Protein AF-A0A7C5S3K7-F1 (afdb_monomer)

Mean predicted aligned error: 7.44 Å

Solvent-accessible surface area (backbone atoms only — not comparable to full-atom values): 9104 Å² total; per-residue (Å²): 134,83,80,78,76,73,76,74,93,77,77,79,85,70,61,57,47,39,32,39,26,26,52,84,60,56,71,72,58,46,45,51,49,50,19,66,55,67,74,51,70,61,38,82,54,78,50,49,73,43,75,41,90,95,50,96,49,75,42,56,22,51,28,26,44,28,74,40,79,91,72,73,28,44,38,38,42,37,38,31,44,26,96,86,70,46,62,76,45,72,93,48,61,80,35,43,29,40,43,35,28,66,46,74,54,94,92,56,57,73,67,56,53,47,52,33,53,47,67,37,87,60,39,79,42,51,42,79,54,67,62,94,78,31,70,70,57,52,51,50,52,55,47,49,52,55,51,51,58,52,62,63,69,76,111

Nearest PDB structures (foldseek):
  6u9d-assembly2_W-2  TM=5.489E-01  e=1.512E-01  Saccharomyces cerevisiae
  4pws-assembly1_A  TM=2.835E-01  e=5.317E-01  Mycobacterium tuberculosis
  7v21-assembly1_D  TM=3.912E-01  e=2.376E+00  Homo sapiens
  7v21-assembly1_B  TM=4.023E-01  e=2.376E+00  Homo sapiens
  7ulw-assembly1_A  TM=3.436E-01  e=2.237E+00  Homo sapiens

Sequence (155 aa):
MVKKYKLSSSSLAYDYTVVGIVSTLRDFRLCHFVNEALNIKLSRKEDIPVNAQGSDQVLYFPFYRFYDVSYKINWYLIANKNHQQQWMMADLKQLNYFLINDGIPSFMQLSDFTAGVKKIPNVLMAQEIDLSKSKTLNHLLDDLEMHLLELDRTK

Radius of gyration: 15.96 Å; Cα contacts (8 Å, |Δi|>4): 240; chains: 1; bounding box: 34×50×41 Å

Structure (mmCIF, N/CA/C/O backbone):
data_AF-A0A7C5S3K7-F1
#
_entry.id   AF-A0A7C5S3K7-F1
#
loop_
_atom_site.group_PDB
_atom_site.id
_atom_site.type_symbol
_atom_site.label_atom_id
_atom_site.label_alt_id
_atom_site.label_comp_id
_atom_site.label_asym_id
_atom_site.label_entity_id
_atom_site.label_seq_id
_atom_site.pdbx_PDB_ins_code
_atom_site.Cartn_x
_atom_site.Cartn_y
_atom_site.Cartn_z
_atom_site.occupancy
_atom_site.B_iso_or_equiv
_atom_site.auth_seq_id
_atom_site.auth_comp_id
_atom_site.auth_asym_id
_atom_site.auth_atom_id
_atom_site.pdbx_PDB_model_num
ATOM 1 N N . MET A 1 1 ? 10.832 36.809 22.356 1.00 36.44 1 MET A N 1
ATOM 2 C CA . MET A 1 1 ? 9.666 36.135 21.743 1.00 36.44 1 MET A CA 1
ATOM 3 C C . MET A 1 1 ? 10.177 35.174 20.686 1.00 36.44 1 MET A C 1
ATOM 5 O O . MET A 1 1 ? 10.647 35.618 19.647 1.00 36.44 1 MET A O 1
ATOM 9 N N . VAL A 1 2 ? 10.178 33.875 20.980 1.00 41.66 2 VAL A N 1
ATOM 10 C CA . VAL A 1 2 ? 10.586 32.855 20.008 1.00 41.66 2 VAL A CA 1
ATOM 11 C C . VAL A 1 2 ? 9.465 32.754 18.978 1.00 41.66 2 VAL A C 1
ATOM 13 O O . VAL A 1 2 ? 8.347 32.367 19.320 1.00 41.66 2 VAL A O 1
ATOM 16 N N . LYS A 1 3 ? 9.731 33.159 17.733 1.00 38.41 3 LYS A N 1
ATOM 17 C CA . LYS A 1 3 ? 8.825 32.878 16.618 1.00 38.41 3 LYS A CA 1
ATOM 18 C C . LYS A 1 3 ? 8.751 31.359 16.489 1.00 38.41 3 LYS A C 1
ATOM 20 O O . LYS A 1 3 ? 9.713 30.727 16.065 1.00 38.41 3 LYS A O 1
ATOM 25 N N . LYS A 1 4 ? 7.627 30.774 16.909 1.00 39.06 4 LYS A N 1
ATOM 26 C CA . LYS A 1 4 ? 7.285 29.392 16.579 1.00 39.06 4 LYS A CA 1
ATOM 27 C C . LYS A 1 4 ? 7.136 29.342 15.064 1.00 39.06 4 LYS A C 1
ATOM 29 O O . LYS A 1 4 ? 6.122 29.787 14.531 1.00 39.06 4 LYS A O 1
ATOM 34 N N . TYR A 1 5 ? 8.160 28.853 14.375 1.00 41.75 5 TYR A N 1
ATOM 35 C CA . TYR A 1 5 ? 8.000 28.418 13.000 1.00 41.75 5 TYR A CA 1
ATOM 36 C C . TYR A 1 5 ? 7.082 27.204 13.060 1.00 41.75 5 TYR A C 1
ATOM 38 O O . TYR A 1 5 ? 7.494 26.108 13.427 1.00 41.75 5 TYR A O 1
ATOM 46 N N . LYS A 1 6 ? 5.796 27.425 12.785 1.00 38.47 6 LYS A N 1
ATOM 47 C CA . LYS A 1 6 ? 4.921 26.348 12.349 1.00 38.47 6 LYS A CA 1
ATOM 48 C C . LYS A 1 6 ? 5.556 25.907 11.037 1.00 38.47 6 LYS A C 1
ATOM 50 O O . LYS A 1 6 ? 5.493 26.667 10.073 1.00 38.47 6 LYS A O 1
ATOM 55 N N . LEU A 1 7 ? 6.275 24.782 11.035 1.00 37.00 7 LEU A N 1
ATOM 56 C CA . LEU A 1 7 ? 6.642 24.162 9.774 1.00 37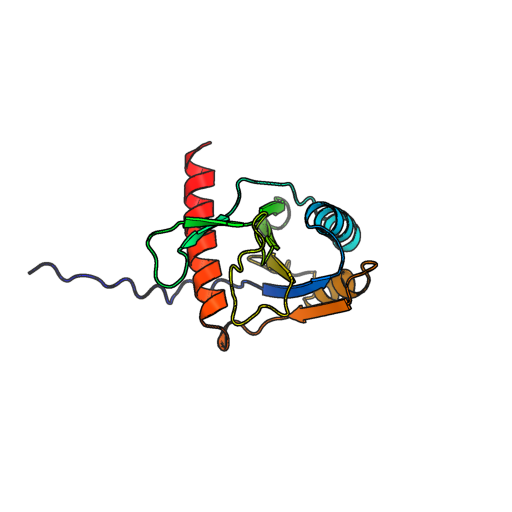.00 7 LEU A CA 1
ATOM 57 C C . LEU A 1 7 ? 5.309 23.900 9.084 1.00 37.00 7 LEU A C 1
ATOM 59 O O . LEU A 1 7 ? 4.528 23.055 9.509 1.00 37.00 7 LEU A O 1
ATOM 63 N N . SER A 1 8 ? 4.997 24.720 8.091 1.00 34.34 8 SER A N 1
ATOM 64 C CA . SER A 1 8 ? 4.078 24.327 7.051 1.00 34.34 8 SER A CA 1
ATOM 65 C C . SER A 1 8 ? 4.780 23.170 6.355 1.00 34.34 8 SER A C 1
ATOM 67 O O . SER A 1 8 ? 5.627 23.394 5.491 1.00 34.34 8 SER A O 1
ATOM 69 N N . SER A 1 9 ? 4.522 21.945 6.811 1.00 38.91 9 SER A N 1
ATOM 70 C CA . SER A 1 9 ? 4.824 20.697 6.111 1.00 38.91 9 SER A CA 1
ATOM 71 C C . SER A 1 9 ? 4.017 20.686 4.810 1.00 38.91 9 SER A C 1
ATOM 73 O O . SER A 1 9 ? 3.015 20.006 4.662 1.00 38.91 9 SER A O 1
ATOM 75 N N . SER A 1 10 ? 4.364 21.590 3.898 1.00 39.41 10 SER A N 1
ATOM 76 C CA . SER A 1 10 ? 3.624 21.857 2.669 1.00 39.41 10 SER A CA 1
ATOM 77 C C . SER A 1 10 ? 4.568 22.313 1.556 1.00 39.41 10 SER A C 1
ATOM 79 O O . SER A 1 10 ? 4.231 23.213 0.787 1.00 39.41 10 SER A O 1
ATOM 81 N N . SER A 1 11 ? 5.779 21.750 1.500 1.00 33.81 11 SER A N 1
ATOM 82 C CA . SER A 1 11 ? 6.709 21.987 0.385 1.00 33.81 11 SER A CA 1
ATOM 83 C C . SER A 1 11 ? 7.769 20.896 0.187 1.00 33.81 11 SER A C 1
ATOM 85 O O . SER A 1 11 ? 8.832 21.174 -0.360 1.00 33.81 11 SER A O 1
ATOM 87 N N . LEU A 1 12 ? 7.496 19.659 0.596 1.00 38.72 12 LEU A N 1
ATOM 88 C CA . LEU A 1 12 ? 8.014 18.505 -0.133 1.00 38.72 12 LEU A CA 1
ATOM 89 C C . LEU A 1 12 ? 6.792 17.943 -0.847 1.00 38.72 12 LEU A C 1
ATOM 91 O O . LEU A 1 12 ? 5.937 17.315 -0.234 1.00 38.72 12 LEU A O 1
ATOM 95 N N . ALA A 1 13 ? 6.628 18.321 -2.113 1.00 43.47 13 ALA A N 1
ATOM 96 C CA . ALA A 1 13 ? 5.705 17.633 -2.998 1.00 43.47 13 ALA A CA 1
ATOM 97 C C . ALA A 1 13 ? 6.274 16.227 -3.162 1.00 43.47 13 ALA A C 1
ATOM 99 O O . ALA A 1 13 ? 7.136 15.989 -4.002 1.00 43.47 13 ALA A O 1
ATOM 100 N N . TYR A 1 14 ? 5.915 15.338 -2.249 1.00 53.31 14 TYR A N 1
ATOM 101 C CA . TYR A 1 14 ? 6.231 13.944 -2.416 1.00 53.31 14 TYR A CA 1
ATOM 102 C C . TYR A 1 14 ? 5.357 13.439 -3.554 1.00 53.31 14 TYR A C 1
ATOM 104 O O . TYR A 1 14 ? 4.128 13.497 -3.468 1.00 53.31 14 TYR A O 1
ATOM 112 N N . ASP A 1 15 ? 5.991 12.964 -4.621 1.00 72.88 15 ASP A N 1
ATOM 113 C CA . ASP A 1 15 ? 5.325 12.342 -5.765 1.00 72.88 15 ASP A CA 1
ATOM 114 C C . ASP A 1 15 ? 4.858 10.925 -5.391 1.00 72.88 15 ASP A C 1
ATOM 116 O O . ASP A 1 15 ? 5.137 9.945 -6.084 1.00 72.88 15 ASP A O 1
ATOM 120 N N . TYR A 1 16 ? 4.171 10.799 -4.249 1.00 85.56 16 TYR A N 1
ATOM 121 C CA . TYR A 1 16 ? 3.588 9.534 -3.853 1.00 85.56 16 TYR A CA 1
ATOM 122 C C . TYR A 1 16 ? 2.478 9.180 -4.823 1.00 85.56 16 TYR A C 1
ATOM 124 O O . TYR A 1 16 ? 1.518 9.930 -5.011 1.00 85.56 16 TYR A O 1
ATOM 132 N N . THR A 1 17 ? 2.556 7.971 -5.356 1.00 87.12 17 THR A N 1
ATOM 133 C CA . THR A 1 17 ? 1.385 7.331 -5.934 1.00 87.12 17 THR A CA 1
ATOM 134 C C . THR A 1 17 ? 0.786 6.400 -4.907 1.00 87.12 17 THR A C 1
ATOM 136 O O . THR A 1 17 ? 1.476 5.527 -4.384 1.00 87.12 17 THR A O 1
ATOM 139 N N . VAL A 1 18 ? -0.523 6.515 -4.692 1.00 90.62 18 VAL A N 1
ATOM 140 C CA . VAL A 1 18 ? -1.282 5.55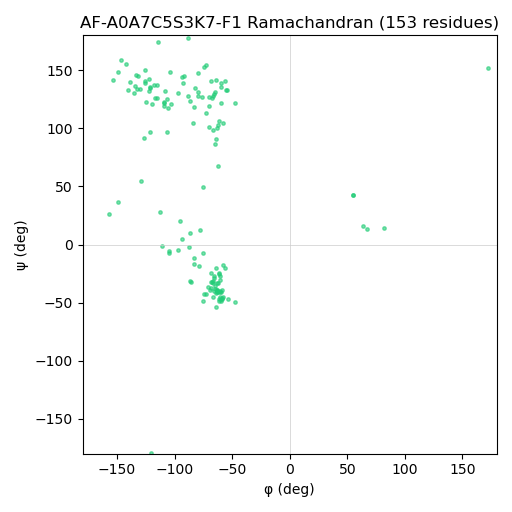4 -3.892 1.00 90.62 18 VAL A CA 1
ATOM 141 C C . VAL A 1 18 ? -2.298 4.827 -4.760 1.00 90.62 18 VAL A C 1
ATOM 143 O O . VAL A 1 18 ? -3.154 5.446 -5.387 1.00 90.62 18 VAL A O 1
ATOM 146 N N . VAL A 1 19 ? -2.251 3.497 -4.738 1.00 92.50 19 VAL A N 1
ATOM 147 C CA . VAL A 1 19 ? -3.295 2.630 -5.285 1.00 92.50 19 VAL A CA 1
ATOM 148 C C . VAL A 1 19 ? -4.040 1.940 -4.150 1.00 92.50 19 VAL A C 1
ATOM 150 O O . VAL A 1 19 ? -3.472 1.176 -3.369 1.00 92.50 19 VAL A O 1
ATOM 153 N N . GLY A 1 20 ? -5.342 2.203 -4.073 1.00 95.19 20 GLY A N 1
ATOM 154 C CA . GLY A 1 20 ? -6.271 1.496 -3.204 1.00 95.19 20 GLY A CA 1
ATOM 155 C C . GLY A 1 20 ? -6.667 0.160 -3.817 1.00 95.19 20 GLY A C 1
ATOM 156 O O . GLY A 1 20 ? -7.057 0.103 -4.984 1.00 95.19 20 GLY A O 1
ATOM 157 N N . ILE A 1 21 ? -6.590 -0.909 -3.027 1.00 97.06 21 ILE A N 1
ATOM 158 C CA . ILE A 1 21 ? -6.843 -2.282 -3.469 1.00 97.06 21 ILE A CA 1
ATOM 159 C C . ILE A 1 21 ? -7.977 -2.892 -2.648 1.00 97.06 21 ILE A C 1
ATOM 161 O O . ILE A 1 21 ? -7.984 -2.833 -1.416 1.00 97.06 21 ILE A O 1
ATOM 165 N N . VAL A 1 22 ? -8.902 -3.549 -3.343 1.00 97.69 22 VAL A N 1
ATOM 166 C CA . VAL A 1 22 ? -9.915 -4.431 -2.756 1.00 97.69 22 VAL A CA 1
ATOM 167 C C . VAL A 1 22 ? -9.569 -5.863 -3.136 1.00 97.69 22 VAL A C 1
ATOM 169 O O . VAL A 1 22 ? -9.474 -6.188 -4.320 1.00 97.69 22 VAL A O 1
ATOM 172 N N . SER A 1 23 ? -9.366 -6.729 -2.147 1.00 96.94 23 SER A N 1
ATOM 173 C CA . SER A 1 23 ? -8.988 -8.124 -2.365 1.00 96.94 23 SER A CA 1
ATOM 174 C C . SER A 1 23 ? -9.522 -9.028 -1.261 1.00 96.94 23 SER A C 1
ATOM 176 O O . SER A 1 23 ? -9.623 -8.629 -0.105 1.00 96.94 23 SER A O 1
ATOM 178 N N . THR A 1 24 ? -9.826 -10.276 -1.617 1.00 95.56 24 THR A N 1
ATOM 179 C CA . THR A 1 24 ? -10.194 -11.324 -0.650 1.00 95.56 24 THR A CA 1
ATOM 180 C C . THR A 1 24 ? -8.976 -12.077 -0.099 1.00 95.56 24 THR A C 1
ATOM 182 O O . THR A 1 24 ? -9.118 -12.958 0.751 1.00 95.56 24 THR A O 1
ATOM 185 N N . LEU A 1 25 ? -7.768 -11.754 -0.573 1.00 96.19 25 LEU A N 1
ATOM 186 C CA . LEU A 1 25 ? -6.521 -12.359 -0.110 1.00 96.19 25 LEU A CA 1
ATOM 187 C C . LEU A 1 25 ? -6.120 -11.840 1.273 1.00 96.19 25 LEU A C 1
ATOM 189 O O . LEU A 1 25 ? -6.409 -10.707 1.634 1.00 96.19 25 LEU A O 1
ATOM 193 N N . ARG A 1 26 ? -5.375 -12.666 2.018 1.00 95.62 26 ARG A N 1
ATOM 194 C CA . ARG A 1 26 ? -4.619 -12.208 3.193 1.00 95.62 26 ARG A CA 1
ATOM 195 C C . ARG A 1 26 ? -3.406 -11.384 2.757 1.00 95.62 26 ARG A C 1
ATOM 197 O O . ARG A 1 26 ? -2.855 -11.620 1.681 1.00 95.62 26 ARG A O 1
ATOM 204 N N . ASP A 1 27 ? -2.957 -10.495 3.636 1.00 95.62 27 ASP A N 1
ATOM 205 C CA . ASP A 1 27 ? -1.848 -9.553 3.435 1.00 95.62 27 ASP A CA 1
ATOM 206 C C . ASP A 1 27 ? -0.584 -10.205 2.848 1.00 95.62 27 ASP A C 1
ATOM 208 O O . ASP A 1 27 ? -0.076 -9.759 1.821 1.00 95.62 27 ASP A O 1
ATOM 212 N N . PHE A 1 28 ? -0.125 -11.321 3.419 1.00 95.50 28 PHE A N 1
ATOM 213 C CA . PHE A 1 28 ? 1.076 -12.011 2.936 1.00 95.50 28 PHE A CA 1
ATOM 214 C C . PHE A 1 28 ? 0.906 -12.627 1.539 1.00 95.50 28 PHE A C 1
ATOM 216 O O . PHE A 1 28 ? 1.864 -12.672 0.770 1.00 95.50 28 PHE A O 1
ATOM 223 N N . ARG A 1 29 ? -0.302 -13.099 1.190 1.00 96.88 29 ARG A N 1
ATOM 224 C CA . ARG A 1 29 ? -0.577 -13.648 -0.148 1.00 96.88 29 ARG A CA 1
ATOM 225 C C . ARG A 1 29 ? -0.669 -12.538 -1.178 1.00 96.88 29 ARG A C 1
ATOM 227 O O . ARG A 1 29 ? -0.122 -12.688 -2.262 1.00 96.88 29 ARG A O 1
ATOM 234 N N . LEU A 1 30 ? -1.336 -11.437 -0.832 1.00 97.06 30 LEU A N 1
ATOM 235 C CA . LEU A 1 30 ? -1.391 -10.270 -1.701 1.00 97.06 30 LEU A CA 1
ATOM 236 C C . LEU A 1 30 ? 0.020 -9.741 -1.969 1.00 97.06 30 LEU A C 1
ATOM 238 O O . LEU A 1 30 ? 0.371 -9.545 -3.121 1.00 97.06 30 LEU A O 1
ATOM 242 N N . CYS A 1 31 ? 0.846 -9.601 -0.930 1.00 97.12 31 CYS A N 1
ATOM 243 C CA . CYS A 1 31 ? 2.247 -9.202 -1.057 1.00 97.12 31 CYS A CA 1
ATOM 244 C C . CYS A 1 31 ? 3.022 -10.091 -2.044 1.00 97.12 31 CYS A C 1
ATOM 246 O O . CYS A 1 31 ? 3.697 -9.583 -2.935 1.00 97.12 31 CYS A O 1
ATOM 248 N N . HIS A 1 32 ? 2.872 -11.415 -1.936 1.00 96.75 32 HIS A N 1
ATOM 249 C CA . HIS A 1 32 ? 3.504 -12.351 -2.863 1.00 96.75 32 HIS A CA 1
ATOM 250 C C . HIS A 1 32 ? 3.066 -12.123 -4.318 1.00 96.75 32 HIS A C 1
ATOM 252 O O . HIS A 1 32 ? 3.919 -11.973 -5.187 1.00 96.75 32 HIS A O 1
ATOM 258 N N . PHE A 1 33 ? 1.763 -12.010 -4.583 1.00 96.62 33 PHE A N 1
ATOM 259 C CA . PHE A 1 33 ? 1.285 -11.758 -5.944 1.00 96.62 33 PHE A CA 1
ATOM 260 C C . PHE A 1 33 ? 1.641 -10.365 -6.468 1.00 96.62 33 PHE A C 1
ATOM 262 O O . PHE A 1 33 ? 1.874 -10.207 -7.661 1.00 96.62 33 PHE A O 1
ATOM 269 N N . VAL A 1 34 ? 1.701 -9.351 -5.602 1.00 95.38 34 VAL A N 1
ATOM 270 C CA . VAL A 1 34 ? 2.161 -8.006 -5.972 1.00 95.38 34 VAL A CA 1
ATOM 271 C C . VAL A 1 34 ? 3.631 -8.049 -6.395 1.00 95.38 34 VAL A C 1
ATOM 273 O O . VAL A 1 34 ? 3.985 -7.454 -7.411 1.00 95.38 34 VAL A O 1
ATOM 276 N N . ASN A 1 35 ? 4.469 -8.799 -5.672 1.00 95.06 35 ASN A N 1
ATOM 277 C CA . ASN A 1 35 ? 5.866 -9.016 -6.051 1.00 95.06 35 ASN A CA 1
ATOM 278 C C . ASN A 1 35 ? 5.990 -9.651 -7.438 1.00 95.06 35 ASN A C 1
ATOM 280 O O . ASN A 1 35 ? 6.784 -9.178 -8.246 1.00 95.06 35 ASN A O 1
ATOM 284 N N . GLU A 1 36 ? 5.188 -10.676 -7.733 1.00 93.81 36 GLU A N 1
ATOM 285 C CA . GLU A 1 36 ? 5.183 -11.326 -9.048 1.00 93.81 36 GLU A CA 1
ATOM 286 C C . GLU A 1 36 ? 4.660 -10.403 -10.156 1.00 93.81 36 GLU A C 1
ATOM 288 O O . GLU A 1 36 ? 5.272 -10.302 -11.217 1.00 93.81 36 GLU A O 1
ATOM 293 N N . ALA A 1 37 ? 3.552 -9.699 -9.910 1.00 91.81 37 ALA A N 1
ATOM 294 C CA . ALA A 1 37 ? 2.899 -8.859 -10.910 1.00 91.81 37 ALA A CA 1
ATOM 295 C C . ALA A 1 37 ? 3.733 -7.632 -11.305 1.00 91.81 37 ALA A C 1
ATOM 297 O O . ALA A 1 37 ? 3.644 -7.176 -12.444 1.00 91.81 37 ALA A O 1
ATOM 298 N N . LEU A 1 38 ? 4.516 -7.091 -10.369 1.00 89.06 38 LEU A N 1
ATOM 299 C CA . LEU A 1 38 ? 5.285 -5.859 -10.558 1.00 89.06 38 LEU A CA 1
ATOM 300 C C . LEU A 1 38 ? 6.798 -6.085 -10.607 1.00 89.06 38 LEU A C 1
ATOM 302 O O . LEU A 1 38 ? 7.548 -5.129 -10.781 1.00 89.06 38 LEU A O 1
ATOM 306 N N . ASN A 1 39 ? 7.247 -7.333 -10.454 1.00 89.88 39 ASN A N 1
ATOM 307 C CA . ASN A 1 39 ? 8.659 -7.700 -10.371 1.00 89.88 39 ASN A CA 1
ATOM 308 C C . ASN A 1 39 ? 9.424 -6.930 -9.268 1.00 89.88 39 ASN A C 1
ATOM 310 O O . ASN A 1 39 ? 10.550 -6.474 -9.466 1.00 89.88 39 ASN A O 1
ATOM 314 N N . ILE A 1 40 ? 8.804 -6.793 -8.093 1.00 92.12 40 ILE A N 1
ATOM 315 C CA . ILE A 1 40 ? 9.387 -6.155 -6.898 1.00 92.12 40 ILE A CA 1
ATOM 316 C C . ILE A 1 40 ? 9.578 -7.174 -5.765 1.00 92.12 40 ILE A C 1
ATOM 318 O O . ILE A 1 40 ? 9.198 -8.337 -5.890 1.00 92.12 40 ILE A O 1
ATOM 322 N N . LYS A 1 41 ? 10.207 -6.769 -4.652 1.00 95.25 41 LYS A N 1
ATOM 323 C CA . LYS A 1 41 ? 10.546 -7.678 -3.537 1.00 95.25 41 LYS A CA 1
ATOM 324 C C . LYS A 1 41 ? 10.084 -7.158 -2.173 1.00 95.25 41 LYS A C 1
ATOM 326 O O . LYS A 1 41 ? 10.885 -7.032 -1.245 1.00 95.25 41 LYS A O 1
ATOM 331 N N . LEU A 1 42 ? 8.792 -6.847 -2.043 1.00 96.56 42 LEU A N 1
ATOM 332 C CA . LEU A 1 42 ? 8.156 -6.488 -0.772 1.00 96.56 42 LEU A CA 1
ATOM 333 C C . LEU A 1 42 ? 8.402 -7.575 0.278 1.00 96.56 42 LEU A C 1
ATOM 335 O O . LEU A 1 42 ? 8.209 -8.766 0.029 1.00 96.56 42 LEU A O 1
ATOM 339 N N . SER A 1 43 ? 8.807 -7.140 1.470 1.00 96.62 43 SER A N 1
ATOM 340 C CA . SER A 1 43 ? 9.080 -7.993 2.629 1.00 96.62 43 SER A CA 1
ATOM 341 C C . SER A 1 43 ? 8.391 -7.431 3.869 1.00 96.62 43 SER A C 1
ATOM 343 O O . SER A 1 43 ? 8.284 -6.211 4.001 1.00 96.62 43 SER A O 1
ATOM 345 N N . ARG A 1 44 ? 7.909 -8.306 4.766 1.00 96.12 44 ARG A N 1
ATOM 346 C CA . ARG A 1 44 ? 7.245 -7.888 6.013 1.00 96.12 44 ARG A CA 1
ATOM 347 C C . ARG A 1 44 ? 8.214 -7.055 6.852 1.00 96.12 44 ARG A C 1
ATOM 349 O O . ARG A 1 44 ? 9.387 -7.415 6.975 1.00 96.12 44 ARG A O 1
ATOM 356 N N . LYS A 1 45 ? 7.719 -5.950 7.401 1.00 94.81 45 LYS A N 1
ATOM 357 C CA . LYS A 1 45 ? 8.406 -5.098 8.374 1.00 94.81 45 LYS A CA 1
ATOM 358 C C . LYS A 1 45 ? 7.597 -5.023 9.662 1.00 94.81 45 LYS A C 1
ATOM 360 O O . LYS A 1 45 ? 6.570 -5.692 9.786 1.00 94.81 45 LYS A O 1
ATOM 365 N N . GLU A 1 46 ? 8.123 -4.268 10.617 1.00 92.31 46 GLU A N 1
ATOM 366 C CA . GLU A 1 46 ? 7.377 -3.874 11.805 1.00 92.31 46 GLU A CA 1
ATOM 367 C C . GLU A 1 46 ? 6.093 -3.162 11.381 1.00 92.31 46 GLU A C 1
ATOM 369 O O . GLU A 1 46 ? 6.067 -2.451 10.377 1.00 92.31 46 GLU A O 1
ATOM 374 N N . ASP A 1 47 ? 5.010 -3.445 12.093 1.00 93.62 47 ASP A N 1
ATOM 375 C CA . ASP A 1 47 ? 3.693 -2.924 11.750 1.00 93.62 47 ASP A CA 1
ATOM 376 C C . ASP A 1 47 ? 3.656 -1.402 11.971 1.00 93.62 47 ASP A C 1
ATOM 378 O O . ASP A 1 47 ? 4.200 -0.906 12.958 1.00 93.62 47 ASP A O 1
ATOM 382 N N . ILE A 1 48 ? 2.996 -0.661 11.073 1.00 90.00 48 ILE A N 1
ATOM 383 C CA . ILE A 1 48 ? 2.932 0.805 11.160 1.00 90.00 48 ILE A CA 1
ATOM 384 C C . ILE A 1 48 ? 2.105 1.206 12.388 1.00 90.00 48 ILE A C 1
ATOM 386 O O . ILE A 1 48 ? 0.952 0.764 12.491 1.00 90.00 48 ILE A O 1
ATOM 390 N N . PRO A 1 49 ? 2.647 2.052 13.284 1.00 89.19 49 PRO A N 1
ATOM 391 C CA . PRO A 1 49 ? 1.894 2.628 14.385 1.00 89.19 49 PRO A CA 1
ATOM 392 C C . PRO A 1 49 ? 0.991 3.760 13.878 1.00 89.19 49 PRO A C 1
ATOM 394 O O . PRO A 1 49 ? 1.458 4.698 13.242 1.00 89.19 49 PRO A O 1
ATOM 397 N N . VAL A 1 50 ? -0.302 3.694 14.187 1.00 85.56 50 VAL A N 1
ATOM 398 C CA . VAL A 1 50 ? -1.284 4.742 13.877 1.00 85.56 50 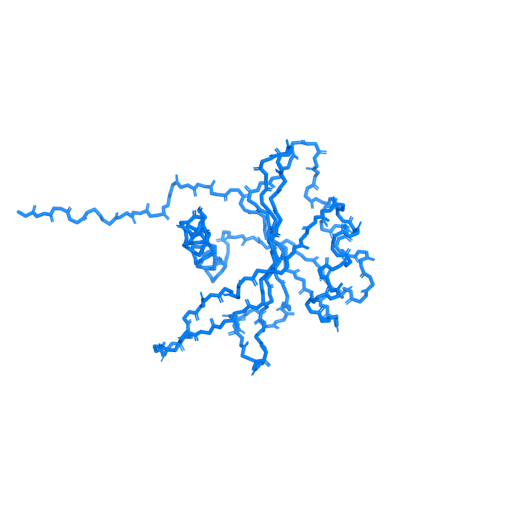VAL A CA 1
ATOM 399 C C . VAL A 1 50 ? -2.114 5.027 15.119 1.00 85.56 50 VAL A C 1
ATOM 401 O O . VAL A 1 50 ? -2.605 4.109 15.780 1.00 85.56 50 VAL A O 1
ATOM 404 N N . ASN A 1 51 ? -2.304 6.305 15.435 1.00 82.44 51 ASN A N 1
ATOM 405 C CA . ASN A 1 51 ? -3.135 6.711 16.565 1.00 82.44 51 ASN A CA 1
ATOM 406 C C . ASN A 1 51 ? -4.614 6.431 16.273 1.00 82.44 51 ASN A C 1
ATOM 408 O O . ASN A 1 51 ? -5.161 6.882 15.263 1.00 82.44 51 ASN A O 1
ATOM 412 N N . ALA A 1 52 ? -5.285 5.709 17.169 1.00 78.25 52 ALA A N 1
ATOM 413 C CA . ALA A 1 52 ? -6.721 5.494 17.069 1.00 78.25 52 ALA A CA 1
ATOM 414 C C . ALA A 1 52 ? -7.468 6.825 17.223 1.00 78.25 52 ALA A C 1
ATOM 416 O O . ALA A 1 52 ? -7.247 7.578 18.173 1.00 78.25 52 ALA A O 1
ATOM 417 N N . GLN A 1 53 ? -8.403 7.109 16.313 1.00 70.56 53 GLN A N 1
ATOM 418 C CA . GLN A 1 53 ? -9.180 8.345 16.391 1.00 70.56 53 GLN A CA 1
ATOM 419 C C . GLN A 1 53 ? -9.960 8.424 17.709 1.00 70.56 53 GLN A C 1
ATOM 421 O O . GLN A 1 53 ? -10.790 7.567 18.006 1.00 70.56 53 GLN A O 1
ATOM 426 N N . GLY A 1 54 ? -9.703 9.481 18.483 1.00 69.50 54 GLY A N 1
ATOM 427 C CA . GLY A 1 54 ? -10.410 9.752 19.736 1.00 69.50 54 GLY A CA 1
ATOM 428 C C . GLY A 1 54 ? -9.897 8.985 20.959 1.00 69.50 54 GLY A C 1
ATOM 429 O O . GLY A 1 54 ? -10.590 8.971 21.974 1.00 69.50 54 GLY A O 1
ATOM 430 N N . SER A 1 55 ? -8.712 8.369 20.900 1.00 75.94 55 SER A N 1
ATOM 431 C CA . SER A 1 55 ? -8.067 7.755 22.069 1.00 75.94 55 SER A CA 1
ATOM 432 C C . SER A 1 55 ? -6.541 7.862 22.001 1.00 75.94 55 SER A C 1
ATOM 434 O O . SER A 1 55 ? -5.989 7.957 20.912 1.00 75.94 55 SER A O 1
ATOM 436 N N . ASP A 1 56 ? -5.861 7.745 23.143 1.00 79.38 56 ASP A N 1
ATOM 437 C CA . ASP A 1 56 ? -4.390 7.637 23.216 1.00 79.38 56 ASP A CA 1
ATOM 438 C C . ASP A 1 56 ? -3.871 6.226 22.863 1.00 79.38 56 ASP A C 1
ATOM 440 O O . ASP A 1 56 ? -2.718 5.880 23.125 1.00 79.38 56 ASP A O 1
ATOM 444 N N . GLN A 1 57 ? -4.721 5.364 22.297 1.00 86.00 57 GLN A N 1
ATOM 445 C CA . GLN A 1 57 ? -4.315 4.026 21.890 1.00 86.00 57 GLN A CA 1
ATOM 446 C C . GLN A 1 57 ? -3.583 4.067 20.543 1.00 86.00 57 GLN A C 1
ATOM 448 O O . GLN A 1 57 ? -4.119 4.550 19.545 1.00 86.00 57 GLN A O 1
ATOM 453 N N . VAL A 1 58 ? -2.395 3.463 20.498 1.00 88.19 58 VAL A N 1
ATOM 454 C CA . VAL A 1 58 ? -1.664 3.197 19.252 1.00 88.19 58 VAL A CA 1
ATOM 455 C C . VAL A 1 58 ? -2.091 1.840 18.696 1.00 88.19 58 VAL A C 1
ATOM 457 O O . VAL A 1 58 ? -2.077 0.827 19.399 1.00 88.19 58 VAL A O 1
ATOM 460 N N . LEU A 1 59 ? -2.490 1.825 17.428 1.00 91.56 59 LEU A N 1
ATOM 461 C CA . LEU A 1 59 ? -2.828 0.628 16.666 1.00 91.56 59 LEU A CA 1
ATOM 462 C C . LEU A 1 59 ? -1.691 0.291 15.706 1.00 91.56 59 LEU A C 1
ATOM 464 O O . LEU A 1 59 ? -1.036 1.183 15.185 1.00 91.56 59 LEU A O 1
ATOM 468 N N . TYR A 1 60 ? -1.495 -0.997 15.441 1.00 93.31 60 TYR A N 1
ATOM 469 C CA . TYR A 1 60 ? -0.409 -1.486 14.595 1.00 93.31 60 TYR A CA 1
ATOM 470 C C . TYR A 1 60 ? -0.967 -2.184 13.361 1.00 93.31 60 TYR A C 1
ATOM 472 O O . TYR A 1 60 ? -1.795 -3.090 13.493 1.00 93.31 60 TYR A O 1
ATOM 480 N N . PHE A 1 61 ? -0.529 -1.767 12.173 1.00 95.12 61 PHE A N 1
ATOM 481 C CA . PHE A 1 61 ? -1.041 -2.270 10.898 1.00 95.12 61 PHE A CA 1
ATOM 482 C C . PHE A 1 61 ? 0.012 -3.034 10.089 1.00 95.12 61 PHE A C 1
ATOM 484 O O . PHE A 1 61 ? 1.140 -2.561 9.955 1.00 95.12 61 PHE A O 1
ATOM 491 N N . PRO A 1 62 ? -0.355 -4.181 9.482 1.00 96.81 62 PRO A N 1
ATOM 492 C CA . PRO A 1 62 ? 0.516 -4.927 8.587 1.00 96.81 62 PRO A CA 1
ATOM 493 C C . PRO A 1 62 ? 1.209 -4.069 7.533 1.00 96.81 62 PRO A C 1
ATOM 495 O O . PRO A 1 62 ? 0.542 -3.443 6.705 1.00 96.81 62 PRO A O 1
ATOM 498 N N . PHE A 1 63 ? 2.541 -4.113 7.536 1.00 96.25 63 PHE A N 1
ATOM 499 C CA . PHE A 1 63 ? 3.375 -3.290 6.670 1.00 96.25 63 PHE A CA 1
ATOM 500 C C . PHE A 1 63 ? 4.433 -4.104 5.932 1.00 96.25 63 PHE A C 1
ATOM 502 O O . PHE A 1 63 ? 5.145 -4.930 6.505 1.00 96.25 63 PHE A O 1
ATOM 509 N N . TYR A 1 64 ? 4.558 -3.856 4.635 1.00 96.69 64 TYR A N 1
ATOM 510 C CA . TYR A 1 64 ? 5.596 -4.439 3.802 1.00 96.69 64 TYR A CA 1
ATOM 511 C C . TYR A 1 64 ? 6.347 -3.336 3.080 1.00 96.69 64 TYR A C 1
ATOM 513 O O . TYR A 1 64 ? 5.732 -2.394 2.586 1.00 96.69 64 TYR A O 1
ATOM 521 N N . ARG A 1 65 ? 7.668 -3.493 2.975 1.00 95.56 65 ARG A N 1
ATOM 522 C CA . ARG A 1 65 ? 8.552 -2.527 2.318 1.00 95.56 65 ARG A CA 1
ATOM 523 C C . ARG A 1 65 ? 9.530 -3.218 1.377 1.00 95.56 65 ARG A C 1
ATOM 525 O O . ARG A 1 65 ? 10.029 -4.311 1.673 1.00 95.56 65 ARG A O 1
ATOM 532 N N . PHE A 1 66 ? 9.841 -2.537 0.283 1.00 94.00 66 PHE A N 1
ATOM 533 C CA . PHE A 1 66 ? 10.952 -2.830 -0.612 1.00 94.00 66 PHE A CA 1
ATOM 534 C C . PHE A 1 66 ? 11.590 -1.521 -1.064 1.00 94.00 66 PHE A C 1
ATOM 536 O O . PHE A 1 66 ? 10.880 -0.607 -1.457 1.00 94.00 66 PHE A O 1
ATOM 543 N N . TYR A 1 67 ? 12.915 -1.435 -1.004 1.00 92.00 67 TYR A N 1
ATOM 544 C CA . TYR A 1 67 ? 13.655 -0.327 -1.597 1.00 92.00 67 TYR A CA 1
ATOM 545 C C . TYR A 1 67 ? 14.344 -0.825 -2.862 1.00 92.00 67 TYR A C 1
ATOM 547 O O . TYR A 1 67 ? 15.189 -1.724 -2.803 1.00 92.00 67 TYR A O 1
ATOM 555 N N . ASP A 1 68 ? 13.964 -0.250 -3.997 1.00 89.44 68 ASP A N 1
ATOM 556 C CA . ASP A 1 68 ? 14.594 -0.497 -5.280 1.00 89.44 68 ASP A CA 1
ATOM 557 C C . ASP A 1 68 ? 15.824 0.403 -5.421 1.00 89.44 68 ASP A C 1
ATOM 559 O O . ASP A 1 68 ? 15.724 1.605 -5.660 1.00 89.44 68 ASP A O 1
ATOM 563 N N . VAL A 1 69 ? 17.007 -0.191 -5.275 1.00 87.88 69 VAL A N 1
ATOM 564 C CA . VAL A 1 69 ? 18.285 0.525 -5.373 1.00 87.88 69 VAL A CA 1
ATOM 565 C C . VAL A 1 69 ? 18.541 1.041 -6.794 1.00 87.88 69 VAL A C 1
ATOM 567 O O . VAL A 1 69 ? 19.186 2.077 -6.956 1.00 87.88 69 VAL A O 1
ATOM 570 N N . SER A 1 70 ? 18.050 0.338 -7.819 1.00 86.50 70 SER A N 1
ATOM 571 C CA . SER A 1 70 ? 18.280 0.685 -9.223 1.00 86.50 70 SER A CA 1
ATOM 572 C C . SER A 1 70 ? 17.545 1.962 -9.607 1.00 86.50 70 SER A C 1
ATOM 574 O O . SER A 1 70 ? 18.108 2.801 -10.310 1.00 86.50 70 SER A O 1
ATOM 576 N N . TYR A 1 71 ? 16.321 2.129 -9.107 1.00 83.69 71 TYR A N 1
ATOM 577 C CA . TYR A 1 71 ? 15.492 3.299 -9.408 1.00 83.69 71 TYR A CA 1
ATOM 578 C C . TYR A 1 71 ? 15.402 4.308 -8.267 1.00 83.69 71 TYR A C 1
ATOM 580 O O . TYR A 1 71 ? 14.870 5.394 -8.473 1.00 83.69 71 TYR A O 1
ATOM 588 N N . LYS A 1 72 ? 15.976 3.985 -7.101 1.00 86.00 72 LYS A N 1
ATOM 589 C CA . LYS A 1 72 ? 15.911 4.784 -5.868 1.00 86.00 72 LYS A CA 1
ATOM 590 C C . LYS A 1 72 ? 14.471 5.081 -5.447 1.00 86.00 72 LYS A C 1
ATOM 592 O O . LYS A 1 72 ? 14.159 6.200 -5.060 1.00 86.00 72 LYS A O 1
ATOM 597 N N . ILE A 1 73 ? 13.618 4.064 -5.541 1.00 86.31 73 ILE A N 1
ATOM 598 C CA . ILE A 1 73 ? 12.187 4.148 -5.231 1.00 86.31 73 ILE A CA 1
ATOM 599 C C . ILE A 1 73 ? 11.866 3.149 -4.133 1.00 86.31 73 ILE A C 1
ATOM 601 O O . ILE A 1 73 ? 12.296 1.993 -4.172 1.00 86.31 73 ILE A O 1
ATOM 605 N N . ASN A 1 74 ? 11.089 3.580 -3.154 1.00 90.75 74 ASN A N 1
ATOM 606 C CA . ASN A 1 74 ? 10.497 2.707 -2.168 1.00 90.75 74 ASN A CA 1
ATOM 607 C C . ASN A 1 74 ? 9.093 2.281 -2.590 1.00 90.75 74 ASN A C 1
ATOM 609 O O . ASN A 1 74 ? 8.295 3.047 -3.122 1.00 90.75 74 ASN A O 1
ATOM 613 N N . TRP A 1 75 ? 8.790 1.036 -2.257 1.00 92.31 75 TRP A N 1
ATOM 614 C CA . TRP A 1 75 ? 7.490 0.416 -2.397 1.00 92.31 75 TRP A CA 1
ATOM 615 C C . TRP A 1 75 ? 6.981 0.017 -1.026 1.00 92.31 75 TRP A C 1
ATOM 617 O O . TRP A 1 75 ? 7.716 -0.573 -0.224 1.00 92.31 75 TRP A O 1
ATOM 627 N N . TYR A 1 76 ? 5.701 0.274 -0.800 1.00 95.00 76 TYR A N 1
ATOM 628 C CA . TYR A 1 76 ? 5.028 0.022 0.460 1.00 95.00 76 TYR A CA 1
ATOM 629 C C . TYR A 1 76 ? 3.686 -0.652 0.217 1.00 95.00 76 TYR A C 1
ATOM 631 O O . TYR A 1 76 ? 2.923 -0.216 -0.639 1.00 95.00 76 TYR A O 1
ATOM 639 N N . LEU A 1 77 ? 3.363 -1.675 1.001 1.00 96.69 77 LEU A N 1
ATOM 640 C CA . LEU A 1 77 ? 2.022 -2.252 1.051 1.00 96.69 77 LEU A CA 1
ATOM 641 C C . LEU A 1 77 ? 1.535 -2.232 2.497 1.00 96.69 77 LEU A C 1
ATOM 643 O O . LEU A 1 77 ? 2.180 -2.805 3.376 1.00 96.69 77 LEU A O 1
ATOM 647 N N . ILE A 1 78 ? 0.3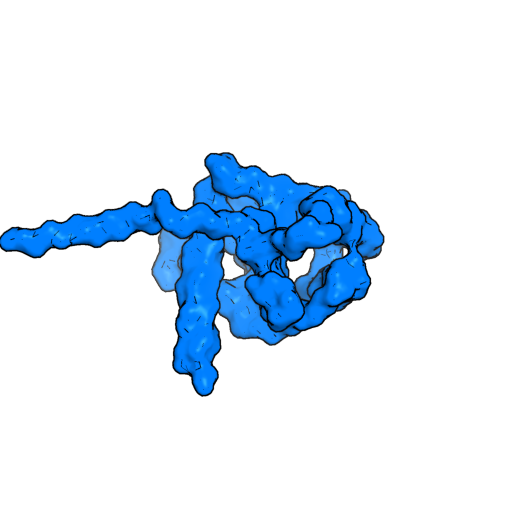92 -1.587 2.721 1.00 96.69 78 ILE A N 1
ATOM 648 C CA . ILE A 1 78 ? -0.201 -1.391 4.046 1.00 96.69 78 ILE A CA 1
ATOM 649 C C . ILE A 1 78 ? -1.603 -1.985 4.054 1.00 96.69 78 ILE A C 1
ATOM 651 O O . ILE A 1 78 ? -2.398 -1.721 3.149 1.00 96.69 78 ILE A O 1
ATOM 655 N N . ALA A 1 79 ? -1.930 -2.777 5.073 1.00 97.25 79 ALA A N 1
ATOM 656 C CA . ALA A 1 79 ? -3.299 -3.238 5.279 1.00 97.25 79 ALA A CA 1
ATOM 657 C C . ALA A 1 79 ? -4.136 -2.172 5.997 1.00 97.25 79 ALA A C 1
ATOM 659 O O . ALA A 1 79 ? -3.729 -1.628 7.017 1.00 97.25 79 ALA A O 1
ATOM 660 N N . ASN A 1 80 ? -5.357 -1.934 5.515 1.00 95.69 80 ASN A N 1
ATOM 661 C CA . ASN A 1 80 ? -6.312 -1.032 6.164 1.00 95.69 80 ASN A CA 1
ATOM 662 C C . ASN A 1 80 ? -6.958 -1.651 7.421 1.00 95.69 80 ASN A C 1
ATOM 664 O O . ASN A 1 80 ? -7.684 -0.981 8.153 1.00 95.69 80 ASN A O 1
ATOM 668 N N . LYS A 1 81 ? -6.711 -2.941 7.677 1.00 95.25 81 LYS A N 1
ATOM 669 C CA . LYS A 1 81 ? -7.103 -3.639 8.902 1.00 95.25 81 LYS A CA 1
ATOM 670 C C . LYS A 1 81 ? -5.902 -4.241 9.604 1.00 95.25 81 LYS A C 1
ATOM 672 O O . LYS A 1 81 ? -5.035 -4.822 8.953 1.00 95.25 81 LYS A O 1
ATOM 677 N N . ASN A 1 82 ? -5.921 -4.193 10.929 1.00 94.19 82 ASN A N 1
ATOM 678 C CA . ASN A 1 82 ? -4.975 -4.934 11.750 1.00 94.19 82 ASN A CA 1
ATOM 679 C C . ASN A 1 82 ? -5.468 -6.357 12.074 1.00 94.19 82 ASN A C 1
ATOM 681 O O . ASN A 1 82 ? -6.583 -6.762 11.724 1.00 94.19 82 ASN A O 1
ATOM 685 N N . HIS A 1 83 ? -4.637 -7.121 12.789 1.00 91.00 83 HIS A N 1
ATOM 686 C CA . HIS A 1 83 ? -4.958 -8.488 13.228 1.00 91.00 83 HIS A CA 1
ATOM 687 C C . HIS A 1 83 ? -6.196 -8.557 14.136 1.00 91.00 83 HIS A C 1
ATOM 689 O O . HIS A 1 83 ? -6.902 -9.562 14.134 1.00 91.00 83 HIS A O 1
ATOM 695 N N . GLN A 1 84 ? -6.499 -7.472 14.855 1.00 93.56 84 GLN A N 1
ATOM 696 C CA . GLN A 1 84 ? -7.676 -7.322 15.718 1.00 93.56 84 GLN A CA 1
ATOM 697 C C . GLN A 1 84 ? -8.924 -6.817 14.967 1.00 93.56 84 GLN A C 1
ATOM 699 O O . GLN A 1 84 ? -9.928 -6.495 15.594 1.00 93.56 84 GLN A O 1
ATOM 704 N N . GLN A 1 85 ? -8.893 -6.765 13.627 1.00 93.12 85 GLN A N 1
ATOM 705 C CA . GLN A 1 85 ? -9.986 -6.283 12.768 1.00 93.12 85 GLN A CA 1
ATOM 706 C C . GLN A 1 85 ? -10.350 -4.799 12.946 1.00 93.12 85 GLN A C 1
ATOM 708 O O . GLN A 1 85 ? -11.400 -4.365 12.466 1.00 93.12 85 GLN A O 1
ATOM 713 N N . GLN A 1 86 ? -9.480 -4.011 13.578 1.00 93.50 86 GLN A N 1
ATOM 714 C CA . GLN A 1 86 ? -9.626 -2.562 13.684 1.00 93.50 86 GLN A CA 1
ATOM 715 C C . GLN A 1 86 ? -9.160 -1.895 12.390 1.00 93.50 86 GLN A C 1
ATOM 717 O O . GLN A 1 86 ? -8.261 -2.399 11.715 1.00 93.50 86 GLN A O 1
ATOM 722 N N . TRP A 1 87 ? -9.790 -0.773 12.045 1.00 92.56 87 TRP A N 1
ATOM 723 C CA . TRP A 1 87 ? -9.532 -0.038 10.809 1.00 92.56 87 TRP A CA 1
ATOM 724 C C . TRP A 1 87 ? -8.491 1.055 11.013 1.00 92.56 87 TRP A C 1
ATOM 726 O O . TRP A 1 87 ? -8.558 1.781 12.002 1.00 92.56 87 TRP A O 1
ATOM 736 N N . MET A 1 88 ? -7.594 1.206 10.040 1.00 91.44 88 MET A N 1
ATOM 737 C CA . MET A 1 88 ? -6.690 2.353 9.962 1.00 91.44 88 MET A CA 1
ATOM 738 C C . MET A 1 88 ? -7.457 3.586 9.478 1.00 91.44 88 MET A C 1
ATOM 740 O O . MET A 1 88 ? -7.420 4.638 10.103 1.00 91.44 88 MET A O 1
ATOM 744 N N . MET A 1 89 ? -8.220 3.423 8.393 1.00 89.62 89 MET A N 1
ATOM 745 C CA . MET A 1 89 ? -9.048 4.462 7.779 1.00 89.62 89 MET A CA 1
ATOM 746 C C . MET A 1 89 ? -10.478 3.956 7.631 1.00 89.62 89 MET A C 1
ATOM 748 O O . MET A 1 89 ? -10.841 3.307 6.644 1.00 89.62 89 MET A O 1
ATOM 752 N N . ALA A 1 90 ? -11.298 4.221 8.647 1.00 88.25 90 ALA A N 1
ATOM 753 C CA . ALA A 1 90 ? -12.691 3.778 8.681 1.00 88.25 90 ALA A CA 1
ATOM 754 C C . ALA A 1 90 ? -13.562 4.445 7.593 1.00 88.25 90 ALA A C 1
ATOM 756 O O . ALA A 1 90 ? -14.538 3.848 7.133 1.00 88.25 90 ALA A O 1
ATOM 757 N N . ASP A 1 91 ? -13.190 5.650 7.158 1.00 88.75 91 ASP A N 1
ATOM 758 C CA . ASP A 1 91 ? -13.764 6.393 6.029 1.00 88.75 91 ASP A CA 1
ATOM 759 C C . ASP A 1 91 ? -13.462 5.745 4.667 1.00 88.75 91 ASP A C 1
ATOM 761 O O . ASP A 1 91 ? -14.239 5.901 3.725 1.00 88.75 91 ASP A O 1
ATOM 765 N N . LEU A 1 92 ? -12.386 4.956 4.576 1.00 89.94 92 LEU A N 1
ATOM 766 C CA . LEU A 1 92 ? -11.976 4.211 3.382 1.00 89.94 92 LEU A CA 1
ATOM 767 C C . LEU A 1 92 ? -12.084 2.688 3.563 1.00 89.94 92 LEU A C 1
ATOM 769 O O . LEU A 1 92 ? -11.364 1.930 2.913 1.00 89.94 92 LEU A O 1
ATOM 773 N N . LYS A 1 93 ? -12.992 2.207 4.423 1.00 91.31 93 LYS A N 1
ATOM 774 C CA . LYS A 1 93 ? -13.147 0.777 4.773 1.00 91.31 93 LYS A CA 1
ATOM 775 C C . LYS A 1 93 ? -13.390 -0.172 3.590 1.00 91.31 93 LYS A C 1
ATOM 777 O O . LYS A 1 93 ? -13.201 -1.379 3.713 1.00 91.31 93 LYS A O 1
ATOM 782 N N . GLN A 1 94 ? -13.851 0.344 2.453 1.00 92.06 94 GLN A N 1
ATOM 783 C CA . GLN A 1 94 ? -13.995 -0.433 1.223 1.00 92.06 94 GLN A CA 1
ATOM 784 C C . GLN A 1 94 ? -12.641 -0.882 0.663 1.00 92.06 94 GLN A C 1
ATOM 786 O O . GLN A 1 94 ? -12.573 -1.926 0.025 1.00 92.06 94 GLN A O 1
ATOM 791 N N . LEU A 1 95 ? -11.575 -0.121 0.922 1.00 95.31 95 LEU A N 1
ATOM 792 C CA . LEU A 1 95 ? -10.212 -0.439 0.520 1.00 95.31 95 LEU A CA 1
ATOM 793 C C . LEU A 1 95 ? -9.576 -1.329 1.587 1.00 95.31 95 LEU A C 1
ATOM 795 O O . LEU A 1 95 ? -9.528 -0.975 2.766 1.00 95.31 95 LEU A O 1
ATOM 799 N N . ASN A 1 96 ? -9.103 -2.504 1.181 1.00 96.50 96 ASN A N 1
ATOM 800 C CA . ASN A 1 96 ? -8.463 -3.452 2.090 1.00 96.50 96 ASN A CA 1
ATOM 801 C C . ASN A 1 96 ? -6.974 -3.154 2.256 1.00 96.50 96 ASN A C 1
ATOM 803 O O . ASN A 1 96 ? -6.432 -3.384 3.336 1.00 96.50 96 ASN A O 1
ATOM 807 N N . TYR A 1 97 ? -6.335 -2.635 1.207 1.00 97.12 97 TYR A N 1
ATOM 808 C CA . TYR A 1 97 ? -4.905 -2.356 1.184 1.00 97.12 97 TYR A CA 1
ATOM 809 C C . TYR A 1 97 ? -4.592 -1.066 0.430 1.00 97.12 97 TYR A C 1
ATOM 811 O O . TYR A 1 97 ? -5.334 -0.666 -0.470 1.00 97.12 97 TYR A O 1
ATOM 819 N N . PHE A 1 98 ? -3.454 -0.472 0.771 1.00 95.69 98 PHE A N 1
ATOM 820 C CA . PHE A 1 98 ? -2.851 0.652 0.067 1.00 95.69 98 PHE A CA 1
ATOM 821 C C . PHE A 1 98 ? -1.469 0.228 -0.420 1.00 95.69 98 PHE A C 1
ATOM 823 O O . PHE A 1 98 ? -0.627 -0.173 0.384 1.00 95.69 98 PHE A O 1
ATOM 830 N N . LEU A 1 99 ? -1.258 0.285 -1.731 1.00 94.44 99 LEU A N 1
ATOM 831 C CA . LEU A 1 99 ? 0.041 0.079 -2.358 1.00 94.44 99 LEU A CA 1
ATOM 832 C C . LEU A 1 99 ? 0.586 1.447 -2.757 1.00 94.44 99 LEU A C 1
ATOM 834 O O . LEU A 1 99 ? -0.072 2.179 -3.495 1.00 94.44 99 LEU A O 1
ATOM 838 N N . ILE A 1 100 ? 1.750 1.795 -2.226 1.00 92.44 100 ILE A N 1
ATOM 839 C CA . ILE A 1 100 ? 2.319 3.137 -2.305 1.00 92.44 100 ILE A CA 1
ATOM 840 C C . ILE A 1 100 ? 3.721 3.041 -2.900 1.00 92.44 100 ILE A C 1
ATOM 842 O O . ILE A 1 100 ? 4.480 2.136 -2.548 1.00 92.44 100 ILE A O 1
ATOM 846 N N . ASN A 1 101 ? 4.068 3.977 -3.775 1.00 88.75 101 ASN A N 1
ATOM 847 C CA . ASN A 1 101 ? 5.454 4.254 -4.140 1.00 88.75 101 ASN A CA 1
ATOM 848 C C . ASN A 1 101 ? 5.754 5.740 -3.935 1.00 88.75 101 ASN A C 1
ATOM 850 O O . ASN A 1 101 ? 4.842 6.555 -4.031 1.00 88.75 101 ASN A O 1
ATOM 854 N N . ASP A 1 102 ? 7.003 6.075 -3.617 1.00 86.00 102 ASP A N 1
ATOM 855 C CA . ASP A 1 102 ? 7.494 7.456 -3.442 1.00 86.00 102 ASP A CA 1
ATOM 856 C C . ASP A 1 102 ? 8.144 8.023 -4.715 1.00 86.00 102 ASP A C 1
ATOM 858 O O . ASP A 1 102 ? 8.923 8.975 -4.676 1.00 86.00 102 ASP A O 1
ATOM 862 N N . GLY A 1 103 ? 7.823 7.413 -5.853 1.00 76.50 103 GLY A N 1
ATOM 863 C CA . GLY A 1 103 ? 8.297 7.811 -7.160 1.00 76.50 103 GLY A CA 1
ATOM 864 C C . GLY A 1 103 ? 7.898 6.797 -8.221 1.00 76.50 103 GLY A C 1
ATOM 865 O O . GLY A 1 103 ? 7.755 5.599 -7.962 1.00 76.50 103 GLY A O 1
ATOM 866 N N . ILE A 1 104 ? 7.743 7.282 -9.450 1.00 64.56 104 ILE A N 1
ATOM 867 C CA . ILE A 1 104 ? 7.533 6.438 -10.624 1.00 64.56 104 ILE A CA 1
ATOM 868 C C . ILE A 1 104 ? 8.839 6.449 -11.425 1.00 64.56 104 ILE A C 1
ATOM 870 O O . ILE A 1 104 ? 9.322 7.532 -11.774 1.00 64.56 104 ILE A O 1
ATOM 874 N N . PRO A 1 105 ? 9.438 5.285 -11.742 1.00 62.31 105 PRO A N 1
ATOM 875 C CA . PRO A 1 105 ? 10.599 5.267 -12.616 1.00 62.31 105 PRO A CA 1
ATOM 876 C C . PRO A 1 105 ? 10.237 5.878 -13.975 1.00 62.31 105 PRO A C 1
ATOM 878 O O . PRO A 1 105 ? 9.190 5.563 -14.530 1.00 62.31 105 PRO A O 1
ATOM 881 N N . SER A 1 106 ? 11.113 6.694 -14.562 1.00 61.06 106 SER A N 1
ATOM 882 C CA . SER A 1 106 ? 10.823 7.443 -15.800 1.00 61.06 106 SER A CA 1
ATOM 883 C C . SER A 1 106 ? 10.434 6.588 -17.018 1.00 61.06 106 SER A C 1
ATOM 885 O O . SER A 1 106 ? 9.867 7.109 -17.975 1.00 61.06 106 SER A O 1
ATOM 887 N N . PHE A 1 107 ? 10.732 5.287 -17.000 1.00 59.62 107 PHE A N 1
ATOM 888 C CA . PHE A 1 107 ? 10.383 4.328 -18.055 1.00 59.62 107 PHE A CA 1
ATOM 889 C C . PHE A 1 107 ? 9.096 3.533 -17.769 1.00 59.62 107 PHE A C 1
ATOM 891 O O . PHE A 1 107 ? 8.686 2.738 -18.611 1.00 59.62 107 PHE A O 1
ATOM 898 N N . MET A 1 108 ? 8.477 3.697 -16.599 1.00 61.78 108 MET A N 1
ATOM 899 C CA . MET A 1 108 ? 7.262 2.990 -16.192 1.00 61.78 108 MET A CA 1
ATOM 900 C C . MET A 1 108 ? 6.084 3.962 -16.193 1.00 61.78 108 MET A C 1
ATOM 902 O O . MET A 1 108 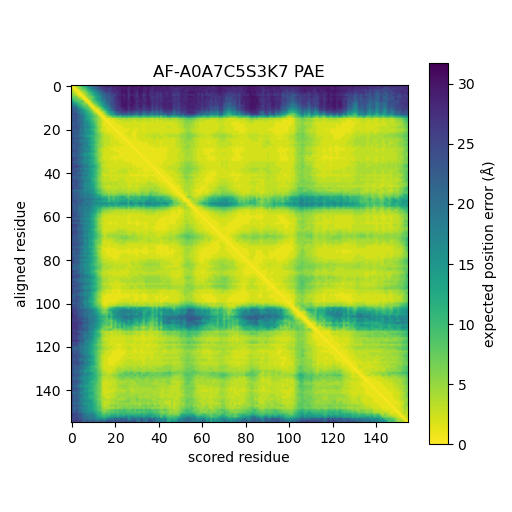? 6.183 5.051 -15.635 1.00 61.78 108 MET A O 1
ATOM 906 N N . GLN A 1 109 ? 4.954 3.582 -16.797 1.00 61.25 109 GLN A N 1
ATOM 907 C CA . GLN A 1 109 ? 3.730 4.368 -16.664 1.00 61.25 109 GLN A CA 1
ATOM 908 C C . GLN A 1 109 ? 2.895 3.876 -15.484 1.00 61.25 109 GLN A C 1
ATOM 910 O O . GLN A 1 109 ? 2.788 2.683 -15.202 1.00 61.25 109 GLN A O 1
ATOM 915 N N . LEU A 1 110 ? 2.228 4.811 -14.817 1.00 63.34 110 LEU A N 1
ATOM 916 C CA . LEU A 1 110 ? 1.328 4.517 -13.704 1.00 63.34 110 LEU A CA 1
ATOM 917 C C . LEU A 1 110 ? 0.142 3.621 -14.086 1.00 63.34 110 LEU A C 1
ATOM 919 O O . LEU A 1 110 ? -0.360 2.819 -13.289 1.00 63.34 110 LEU A O 1
ATOM 923 N N . SER A 1 111 ? -0.286 3.744 -15.340 1.00 65.88 111 SER A N 1
ATOM 924 C CA . SER A 1 111 ? -1.288 2.893 -15.970 1.00 65.88 111 SER A CA 1
ATOM 925 C C . SER A 1 111 ? -0.870 1.420 -15.959 1.00 65.88 111 SER A C 1
ATOM 927 O O . SER A 1 111 ? -1.710 0.564 -15.671 1.00 65.88 111 SER A O 1
ATOM 929 N N . ASP A 1 112 ? 0.414 1.121 -16.177 1.00 72.31 112 ASP A N 1
ATOM 930 C CA . ASP A 1 112 ? 0.951 -0.244 -16.178 1.00 72.31 112 ASP A CA 1
ATOM 931 C C . ASP A 1 112 ? 0.931 -0.857 -14.776 1.00 72.31 112 ASP A C 1
ATOM 933 O O . ASP A 1 112 ? 0.588 -2.027 -14.602 1.00 72.31 112 ASP A O 1
ATOM 937 N N . PHE A 1 113 ? 1.213 -0.041 -13.761 1.00 75.12 113 PHE A N 1
ATOM 938 C CA . PHE A 1 113 ? 1.197 -0.443 -12.358 1.00 75.12 113 PHE A CA 1
ATOM 939 C C . PHE A 1 113 ? -0.206 -0.853 -11.894 1.00 75.12 113 PHE A C 1
ATOM 941 O O . PHE A 1 113 ? -0.420 -1.976 -11.431 1.00 75.12 113 PHE A O 1
ATOM 948 N N . THR A 1 114 ? -1.194 0.024 -12.088 1.00 84.00 114 THR A N 1
ATOM 949 C CA . THR A 1 114 ? -2.580 -0.275 -11.700 1.00 84.00 114 THR A CA 1
ATOM 950 C C . THR A 1 114 ? -3.141 -1.435 -12.529 1.00 84.00 114 THR A C 1
ATOM 952 O O . THR A 1 114 ? -3.879 -2.273 -12.006 1.00 84.00 114 THR A O 1
ATOM 955 N N . ALA A 1 115 ? -2.776 -1.533 -13.814 1.00 86.12 115 ALA A N 1
ATOM 956 C CA . ALA A 1 115 ? -3.155 -2.659 -14.664 1.00 86.12 115 ALA A CA 1
ATOM 957 C C . ALA A 1 115 ? -2.541 -3.988 -14.192 1.00 86.12 115 ALA A C 1
ATOM 959 O O . ALA A 1 115 ? -3.227 -5.009 -14.232 1.00 86.12 115 ALA A O 1
ATOM 960 N N . GLY A 1 116 ? -1.291 -3.985 -13.720 1.00 86.81 116 GLY A N 1
ATOM 961 C CA . GLY A 1 116 ? -0.633 -5.152 -13.1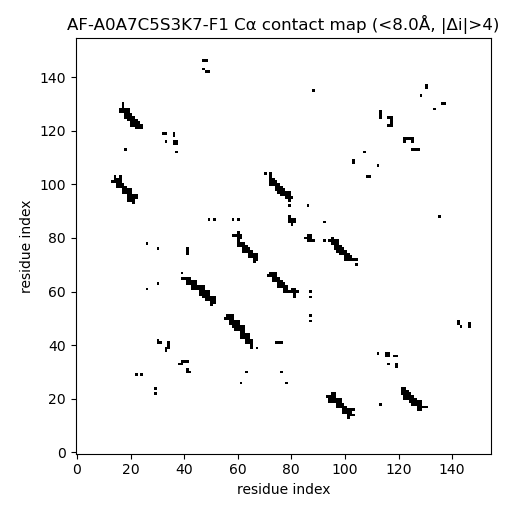28 1.00 86.81 116 GLY A CA 1
ATOM 962 C C . GLY A 1 116 ? -1.364 -5.648 -11.883 1.00 86.81 116 GLY A C 1
ATOM 963 O O . GLY A 1 116 ? -1.727 -6.821 -11.803 1.00 86.81 116 GLY A O 1
ATOM 964 N N . VAL A 1 117 ? -1.692 -4.740 -10.959 1.00 91.25 117 VAL A N 1
ATOM 965 C CA . VAL A 1 117 ? -2.428 -5.081 -9.730 1.00 91.25 117 VAL A CA 1
ATOM 966 C C . VAL A 1 117 ? -3.828 -5.624 -10.039 1.00 91.25 117 VAL A C 1
ATOM 968 O O . VAL A 1 117 ? -4.249 -6.609 -9.437 1.00 91.25 117 VAL A O 1
ATOM 971 N N . LYS A 1 118 ? -4.540 -5.051 -11.022 1.00 92.81 118 LYS A N 1
ATOM 972 C CA . LYS A 1 118 ? -5.866 -5.540 -11.455 1.00 92.81 118 LYS A CA 1
ATOM 973 C C . LYS A 1 118 ? -5.855 -6.975 -11.993 1.00 92.81 118 LYS A C 1
ATOM 975 O O . LYS A 1 118 ? -6.900 -7.617 -11.987 1.00 92.81 118 LYS A O 1
ATOM 980 N N . LYS A 1 119 ? -4.716 -7.471 -12.486 1.00 92.62 119 LYS A N 1
ATOM 981 C CA . LYS A 1 119 ? -4.585 -8.840 -13.017 1.00 92.62 119 LYS A CA 1
ATOM 982 C C . LYS A 1 119 ? -4.342 -9.888 -11.929 1.00 92.62 119 LYS A C 1
ATOM 984 O O . LYS A 1 119 ? -4.418 -11.079 -12.223 1.00 92.62 119 LYS A O 1
ATOM 989 N N . ILE A 1 120 ? -4.047 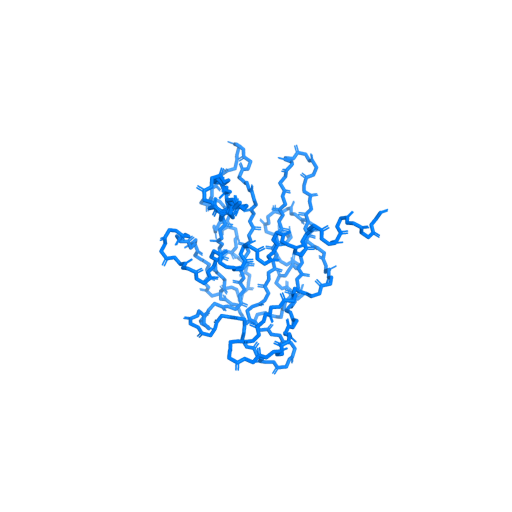-9.475 -10.696 1.00 95.62 120 ILE A N 1
ATOM 990 C CA . ILE A 1 120 ? -3.787 -10.401 -9.592 1.00 95.62 120 ILE A CA 1
ATOM 991 C C . ILE A 1 120 ? -5.069 -11.188 -9.267 1.00 95.62 120 ILE A C 1
ATOM 993 O O . ILE A 1 120 ? -6.120 -10.582 -9.037 1.00 95.62 120 ILE A O 1
ATOM 997 N N . PRO A 1 121 ? -5.014 -12.533 -9.188 1.00 93.75 121 PRO A N 1
ATOM 998 C CA . PRO A 1 121 ? -6.167 -13.335 -8.806 1.00 93.75 121 PRO A CA 1
ATOM 999 C C . PRO A 1 121 ? -6.740 -12.886 -7.464 1.00 93.75 121 PRO A C 1
ATOM 1001 O O . PRO A 1 121 ? -6.009 -12.751 -6.484 1.00 93.75 121 PRO A O 1
ATOM 1004 N N . ASN A 1 122 ? -8.062 -12.730 -7.398 1.00 95.62 122 ASN A N 1
ATOM 1005 C CA . ASN A 1 122 ? -8.783 -12.279 -6.204 1.00 95.62 122 ASN A CA 1
ATOM 1006 C C . ASN A 1 122 ? -8.521 -10.818 -5.787 1.00 95.62 122 ASN A C 1
ATOM 1008 O O . ASN A 1 122 ? -8.901 -10.421 -4.681 1.00 95.62 122 ASN A O 1
ATOM 1012 N N . VAL A 1 123 ? -7.912 -10.000 -6.648 1.00 97.00 123 VAL A N 1
ATOM 1013 C CA . VAL A 1 123 ? -8.076 -8.543 -6.591 1.00 97.00 123 VAL A CA 1
ATOM 1014 C C . VAL A 1 123 ? -9.373 -8.193 -7.318 1.00 97.00 123 VAL A C 1
ATOM 1016 O O . VAL A 1 123 ? -9.539 -8.477 -8.498 1.00 97.00 123 VAL A O 1
ATOM 1019 N N . LEU A 1 124 ? -10.317 -7.607 -6.585 1.00 96.31 124 LEU A N 1
ATOM 1020 C CA . LEU A 1 124 ? -11.630 -7.203 -7.097 1.00 96.31 124 LEU A CA 1
ATOM 1021 C C . LEU A 1 124 ? -11.585 -5.800 -7.707 1.00 96.31 124 LEU A C 1
ATOM 1023 O O . LEU A 1 124 ? -12.329 -5.489 -8.633 1.00 96.31 124 LEU A O 1
ATOM 1027 N N . MET A 1 125 ? -10.716 -4.943 -7.171 1.00 95.25 125 MET A N 1
ATOM 1028 C CA . MET A 1 125 ? -10.533 -3.568 -7.616 1.00 95.25 125 MET A CA 1
ATOM 1029 C C . MET A 1 125 ? -9.113 -3.115 -7.282 1.00 95.25 125 MET A C 1
ATOM 1031 O O . MET A 1 125 ? -8.603 -3.402 -6.200 1.00 95.25 125 MET A O 1
ATOM 1035 N N . ALA A 1 126 ? -8.520 -2.345 -8.190 1.00 94.81 126 ALA A N 1
ATOM 1036 C CA . ALA A 1 126 ? -7.398 -1.473 -7.886 1.00 94.81 126 ALA A CA 1
ATOM 1037 C C . ALA A 1 126 ? -7.647 -0.113 -8.544 1.00 94.81 126 ALA A C 1
ATOM 1039 O O . ALA A 1 126 ? -8.009 -0.055 -9.725 1.00 94.81 126 ALA A O 1
ATOM 1040 N N . GLN A 1 127 ? -7.495 0.963 -7.784 1.00 91.12 127 GLN A N 1
ATOM 1041 C CA . GLN A 1 127 ? -7.674 2.322 -8.280 1.00 91.12 127 GLN A CA 1
ATOM 1042 C C . GLN A 1 127 ? -6.604 3.239 -7.713 1.00 91.12 127 GLN A C 1
ATOM 1044 O O . GLN A 1 127 ? -6.277 3.163 -6.531 1.00 91.12 127 GLN A O 1
ATOM 1049 N N . GLU A 1 128 ? -6.095 4.125 -8.552 1.00 89.81 128 GLU A N 1
ATOM 1050 C CA . GLU A 1 128 ? -5.292 5.246 -8.095 1.00 89.81 128 GLU A CA 1
ATOM 1051 C C . GLU A 1 128 ? -6.147 6.178 -7.230 1.00 89.81 128 GLU A C 1
ATOM 1053 O O . GLU A 1 128 ? -7.340 6.376 -7.494 1.00 89.81 128 GLU A O 1
ATOM 1058 N N . ILE A 1 129 ? -5.549 6.719 -6.173 1.00 88.19 129 ILE A N 1
ATOM 1059 C CA . ILE A 1 129 ? -6.202 7.666 -5.283 1.00 88.19 129 ILE A CA 1
ATOM 1060 C C . ILE A 1 129 ? -5.596 9.047 -5.483 1.00 88.19 129 ILE A C 1
ATOM 1062 O O . ILE A 1 129 ? -4.406 9.257 -5.277 1.00 88.19 129 ILE A O 1
ATOM 1066 N N . ASP A 1 130 ? -6.457 10.002 -5.820 1.00 86.88 130 ASP A N 1
ATOM 1067 C CA . ASP A 1 130 ? -6.100 11.412 -5.911 1.00 86.88 130 ASP A CA 1
ATOM 1068 C C . ASP A 1 130 ? -5.843 11.984 -4.506 1.00 86.88 130 ASP A C 1
ATOM 1070 O O . ASP A 1 130 ? -6.773 12.300 -3.753 1.00 86.88 130 ASP A O 1
ATOM 1074 N N . LEU A 1 131 ? -4.563 12.109 -4.149 1.00 85.62 131 LEU A N 1
ATOM 1075 C CA . LEU A 1 131 ? -4.116 12.611 -2.847 1.00 85.62 131 LEU A CA 1
ATOM 1076 C C . LEU A 1 131 ? -4.558 14.054 -2.578 1.00 85.62 131 LEU A C 1
ATOM 1078 O O . LEU A 1 131 ? -4.771 14.415 -1.418 1.00 85.62 131 LEU A O 1
ATOM 1082 N N . SER A 1 132 ? -4.805 14.859 -3.620 1.00 82.12 132 SER A N 1
ATOM 1083 C CA . SER A 1 132 ? -5.318 16.228 -3.454 1.00 82.12 132 SER A CA 1
ATOM 1084 C C . SER A 1 132 ? -6.723 16.259 -2.839 1.00 82.12 132 SER A C 1
ATOM 1086 O O . SER A 1 132 ? -7.138 17.266 -2.262 1.00 82.12 132 SER A O 1
ATOM 1088 N N . LYS A 1 133 ? -7.450 15.137 -2.917 1.00 83.75 133 LYS A N 1
ATOM 1089 C CA . LYS A 1 133 ? -8.823 14.990 -2.424 1.00 83.75 133 LYS A CA 1
ATOM 1090 C C . LYS A 1 133 ? -8.929 14.204 -1.118 1.00 83.75 133 LYS A C 1
ATOM 1092 O O . LYS A 1 133 ? -10.015 14.168 -0.542 1.00 83.75 133 LYS A O 1
ATOM 1097 N N . SER A 1 134 ? -7.845 13.598 -0.623 1.00 81.69 134 SER A N 1
ATOM 1098 C CA . SER A 1 134 ? -7.883 12.725 0.559 1.00 81.69 134 SER A CA 1
ATOM 1099 C C . SER A 1 134 ? -6.976 13.214 1.687 1.00 81.69 134 SER A C 1
ATOM 1101 O O . SER A 1 134 ? -5.785 12.921 1.732 1.00 81.69 134 SER A O 1
ATOM 1103 N N . LYS A 1 135 ? -7.551 13.929 2.662 1.00 84.00 135 LYS A N 1
ATOM 1104 C CA . LYS A 1 135 ? -6.818 14.362 3.869 1.00 84.00 135 LYS A CA 1
ATOM 1105 C C . LYS A 1 135 ? -6.314 13.178 4.696 1.00 84.00 135 LYS A C 1
ATOM 1107 O O . LYS A 1 135 ? -5.182 13.210 5.160 1.00 84.00 135 LYS A O 1
ATOM 1112 N N . THR A 1 136 ? -7.128 12.134 4.840 1.00 83.75 136 THR A N 1
ATOM 1113 C CA . THR A 1 136 ? -6.787 10.938 5.622 1.00 83.75 136 THR A CA 1
ATOM 1114 C C . THR A 1 136 ? -5.551 10.230 5.066 1.00 83.75 136 THR A C 1
ATOM 1116 O O . THR A 1 136 ? -4.689 9.814 5.831 1.00 83.75 136 THR A O 1
ATOM 1119 N N . LEU A 1 137 ? -5.416 10.147 3.737 1.00 85.50 137 LEU A N 1
ATOM 1120 C CA . LEU A 1 137 ? -4.228 9.550 3.120 1.00 85.50 137 LEU A CA 1
ATOM 1121 C C . LEU A 1 137 ? -2.986 10.418 3.277 1.00 85.50 137 LEU A C 1
ATOM 1123 O O . LEU A 1 137 ? -1.920 9.867 3.507 1.00 85.50 137 LEU A O 1
ATOM 1127 N N . ASN A 1 138 ? -3.112 11.744 3.210 1.00 84.50 138 ASN A N 1
ATOM 1128 C CA . ASN A 1 138 ? -1.973 12.623 3.485 1.00 84.50 138 ASN A CA 1
ATOM 1129 C C . ASN A 1 138 ? -1.443 12.413 4.914 1.00 84.50 138 ASN A C 1
ATOM 1131 O O . ASN A 1 138 ? -0.241 12.287 5.096 1.00 84.50 138 ASN A O 1
ATOM 1135 N N . HIS A 1 139 ? -2.330 12.251 5.903 1.00 83.88 139 HIS A N 1
ATOM 1136 C CA . HIS A 1 139 ? -1.913 11.911 7.268 1.00 83.88 139 HIS A CA 1
ATOM 1137 C C . HIS A 1 139 ? -1.216 10.550 7.366 1.00 83.88 139 HIS A C 1
ATOM 1139 O O . HIS A 1 139 ? -0.219 10.435 8.067 1.00 83.88 139 HIS A O 1
ATOM 1145 N N . LEU A 1 140 ? -1.686 9.535 6.631 1.00 85.31 140 LEU A N 1
ATOM 1146 C CA . LEU A 1 140 ? -0.976 8.255 6.564 1.00 85.31 140 LEU A CA 1
ATOM 1147 C C . LEU A 1 140 ? 0.436 8.415 5.991 1.00 85.31 140 LEU A C 1
ATOM 1149 O O . LEU A 1 140 ? 1.351 7.744 6.455 1.00 85.31 140 LEU A O 1
ATOM 1153 N N . LEU A 1 141 ? 0.608 9.242 4.959 1.00 87.75 141 LEU A N 1
ATOM 1154 C CA . LEU A 1 141 ? 1.919 9.474 4.353 1.00 87.75 141 LEU A CA 1
ATOM 1155 C C . LEU A 1 141 ? 2.860 10.180 5.338 1.00 87.75 141 LEU A C 1
ATOM 1157 O O . LEU A 1 141 ? 4.008 9.762 5.464 1.00 87.75 141 LEU A O 1
ATOM 1161 N N . ASP A 1 142 ? 2.353 11.153 6.101 1.00 84.56 142 ASP A N 1
ATOM 1162 C CA . ASP A 1 142 ? 3.103 11.785 7.194 1.00 84.56 142 ASP A CA 1
ATOM 1163 C C . ASP A 1 142 ? 3.530 10.745 8.257 1.00 84.56 142 ASP A C 1
ATOM 1165 O O . ASP A 1 142 ? 4.695 10.697 8.659 1.00 84.56 142 ASP A O 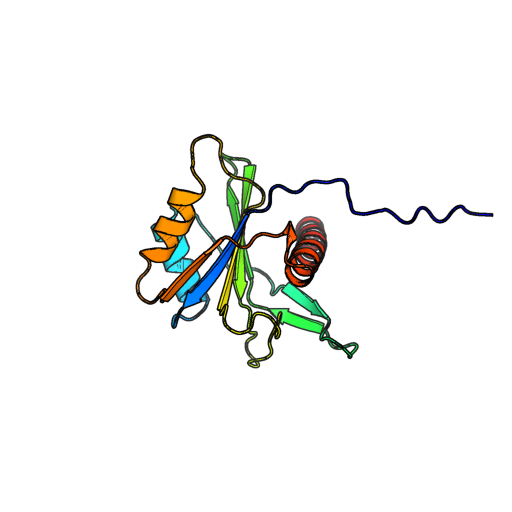1
ATOM 1169 N N . ASP A 1 143 ? 2.606 9.878 8.692 1.00 83.62 143 ASP A N 1
ATOM 1170 C CA . ASP A 1 143 ? 2.875 8.812 9.670 1.00 83.62 143 ASP A CA 1
ATOM 1171 C C . ASP A 1 143 ? 3.896 7.792 9.141 1.00 83.62 143 ASP A C 1
ATOM 1173 O O . ASP A 1 143 ? 4.800 7.359 9.862 1.00 83.62 143 ASP A O 1
ATOM 1177 N N . LEU A 1 144 ? 3.785 7.432 7.860 1.00 86.62 144 LEU A N 1
ATOM 1178 C CA . LEU A 1 144 ? 4.719 6.546 7.175 1.00 86.62 144 LEU A CA 1
ATOM 1179 C C . LEU A 1 144 ? 6.123 7.153 7.153 1.00 86.62 144 LEU A C 1
ATOM 1181 O O . LEU A 1 144 ? 7.075 6.463 7.502 1.00 86.62 144 LEU A O 1
ATOM 1185 N N . GLU A 1 145 ? 6.273 8.429 6.811 1.00 85.62 145 GLU A N 1
ATOM 1186 C CA . GLU A 1 145 ? 7.576 9.100 6.822 1.00 85.62 145 GLU A CA 1
ATOM 1187 C C . GLU A 1 145 ? 8.218 9.113 8.203 1.00 85.62 145 GLU A C 1
ATOM 1189 O O . GLU A 1 145 ? 9.400 8.784 8.337 1.00 85.62 145 GLU A O 1
ATOM 1194 N N . MET A 1 146 ? 7.441 9.437 9.238 1.00 84.88 146 MET A N 1
ATOM 1195 C CA . MET A 1 146 ? 7.928 9.382 10.615 1.00 84.88 146 MET A CA 1
ATOM 1196 C C . MET A 1 146 ? 8.410 7.973 10.974 1.00 84.88 146 MET A C 1
ATOM 1198 O O . MET A 1 146 ? 9.522 7.818 11.480 1.00 84.88 146 MET A O 1
ATOM 1202 N N . HIS A 1 147 ? 7.628 6.944 10.642 1.00 85.19 147 HIS A N 1
ATOM 1203 C CA . HIS A 1 147 ? 7.997 5.555 10.899 1.00 85.19 147 HIS A CA 1
ATOM 1204 C C . HIS A 1 147 ? 9.263 5.126 10.134 1.00 85.19 147 HIS A C 1
ATOM 1206 O O . HIS A 1 147 ? 10.129 4.439 10.678 1.00 85.19 147 HIS A O 1
ATOM 1212 N N . LEU A 1 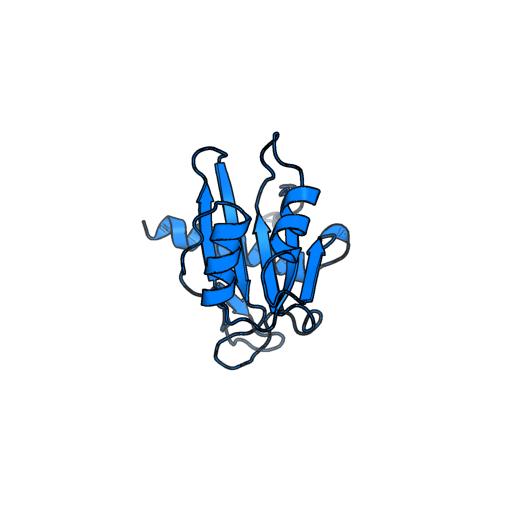148 ? 9.429 5.560 8.882 1.00 84.94 148 LEU A N 1
ATOM 1213 C CA . LEU A 1 148 ? 10.632 5.267 8.097 1.00 84.94 148 LEU A CA 1
ATOM 1214 C C . LEU A 1 148 ? 11.891 5.883 8.715 1.00 84.94 148 LEU A C 1
ATOM 1216 O O . LEU A 1 148 ? 12.924 5.215 8.772 1.00 84.94 148 LEU A O 1
ATOM 1220 N N . LEU A 1 149 ? 11.799 7.114 9.229 1.00 84.88 149 LEU A N 1
ATOM 1221 C CA . LEU A 1 149 ? 12.904 7.767 9.936 1.00 84.88 149 LEU A CA 1
ATOM 1222 C C . LEU A 1 149 ? 13.313 7.006 11.206 1.00 84.88 149 LEU A C 1
ATOM 1224 O O . LEU A 1 149 ? 14.490 7.008 11.565 1.00 84.88 149 LEU A O 1
ATOM 1228 N N . GLU A 1 150 ? 12.375 6.354 11.891 1.00 82.81 150 GLU A N 1
ATOM 1229 C CA . GLU A 1 150 ? 12.661 5.509 13.057 1.00 82.81 150 GLU A CA 1
ATOM 1230 C C . GLU A 1 150 ? 13.334 4.187 12.662 1.00 82.81 150 GLU A C 1
ATOM 1232 O O . GLU A 1 150 ? 14.325 3.782 13.279 1.00 82.81 150 GLU A O 1
ATOM 1237 N N . LEU A 1 151 ? 12.858 3.548 11.589 1.00 77.75 151 LEU A N 1
ATOM 1238 C CA . LEU A 1 151 ? 13.453 2.319 11.052 1.00 77.75 151 LEU A CA 1
ATOM 1239 C C . LEU A 1 151 ? 14.890 2.519 10.553 1.00 77.75 151 LEU A C 1
ATOM 1241 O O . LEU A 1 151 ? 15.708 1.605 10.638 1.00 77.75 151 LEU A O 1
ATOM 1245 N N . ASP A 1 152 ? 15.214 3.698 10.024 1.00 76.44 152 ASP A N 1
ATOM 1246 C CA . ASP A 1 152 ? 16.565 3.989 9.539 1.00 76.44 152 ASP A CA 1
ATOM 1247 C C . ASP A 1 152 ? 17.522 4.420 10.669 1.00 76.44 152 ASP A C 1
ATOM 1249 O O . ASP A 1 152 ? 18.734 4.324 10.504 1.00 76.44 152 ASP A O 1
ATOM 1253 N N . ARG A 1 153 ? 17.010 4.821 11.844 1.00 70.69 153 ARG A N 1
ATOM 1254 C CA . ARG A 1 153 ? 17.816 5.104 13.053 1.00 70.69 153 ARG A CA 1
ATOM 1255 C C . ARG A 1 153 ? 18.246 3.858 13.823 1.00 70.69 153 ARG A C 1
ATOM 1257 O O . ARG A 1 153 ? 19.129 3.945 14.671 1.00 70.69 153 ARG A O 1
ATOM 1264 N N . THR A 1 154 ? 17.586 2.730 13.587 1.00 59.16 154 THR A N 1
ATOM 1265 C CA . THR A 1 154 ? 17.836 1.459 14.286 1.00 59.16 154 THR A CA 1
ATOM 1266 C C . THR A 1 154 ? 18.831 0.550 13.551 1.00 59.16 154 THR A C 1
ATOM 1268 O O . THR A 1 154 ? 19.084 -0.566 14.007 1.00 59.16 154 THR A O 1
ATOM 1271 N N . LYS A 1 155 ? 19.427 1.030 12.451 1.00 48.78 155 LYS A N 1
ATOM 1272 C CA . LYS A 1 155 ? 20.539 0.399 11.720 1.00 48.78 155 LYS A CA 1
ATOM 1273 C C . LYS A 1 155 ? 21.852 1.127 11.973 1.00 48.78 155 LYS A C 1
ATOM 1275 O O . LYS A 1 155 ? 22.883 0.423 11.996 1.00 48.78 155 LYS A O 1
#

Secondary structure (DSSP, 8-state):
----------------EEEEEEESS-HHHHHHHHHHHHT---EE-SPEEEEPTTSSPEEEE-EEEEEETTTTEEEEEEESB-TT--BS-GGGTT--EEEEES---TT--HHHHHHHHHTSTTEEEEEE--GGG-HHHHHHHHHHHHHHHHHHHT-

Foldseek 3Di:
DDPPPPPPPPPPPQPKWKKFWAFPDDPVVLQVLLCVLVVFDWDWDWFQWAQDPPDNDTDGWTKTWGQDPVQRKIKIKTAQAHPVRDGLCPVVVNGGIMIMMRDDRPVDDPVSSLVSSCPRPRTPHMDIDDPVPDPSVVVVVVSVVVVVVVVVVVD

pLDDT: mean 83.31, std 16.72, range [33.81, 97.69]